Protein AF-A0A7X0LEI2-F1 (afdb_monomer)

Solvent-accessible surface area (backbone atoms only — not comparable to full-atom values): 5898 Å² total; per-residue (Å²): 135,65,74,64,46,58,55,34,52,68,45,89,52,66,70,57,20,32,53,26,25,49,53,50,16,52,41,11,57,76,67,39,50,76,55,73,66,51,54,51,51,49,59,71,69,35,85,72,65,57,36,41,66,21,48,53,33,33,69,72,42,28,54,73,91,77,50,54,70,68,56,52,54,47,52,52,50,52,53,51,50,52,49,50,52,54,50,51,51,50,51,51,51,54,51,51,51,51,52,48,54,54,59,75,66,59,130

Structure (mmCIF, N/CA/C/O backbone):
data_AF-A0A7X0LEI2-F1
#
_entry.id   AF-A0A7X0LEI2-F1
#
loop_
_atom_site.group_PDB
_atom_site.id
_atom_site.type_symbol
_atom_site.label_atom_id
_atom_site.label_alt_id
_atom_site.label_comp_id
_atom_site.label_asym_id
_atom_site.label_entity_id
_atom_site.label_seq_id
_atom_site.pdbx_PDB_ins_code
_atom_site.Cartn_x
_atom_site.Cartn_y
_atom_site.Cartn_z
_atom_site.occupancy
_atom_site.B_iso_or_equiv
_atom_site.auth_seq_id
_atom_site.auth_comp_id
_atom_site.auth_asym_id
_atom_site.auth_atom_id
_atom_site.pdbx_PDB_model_num
ATOM 1 N N . MET A 1 1 ? -7.368 -6.830 14.729 1.00 55.88 1 MET A N 1
ATOM 2 C CA . MET A 1 1 ? -6.072 -6.123 14.851 1.00 55.88 1 MET A CA 1
ATOM 3 C C . MET A 1 1 ? -6.297 -4.715 15.393 1.00 55.88 1 MET A C 1
ATOM 5 O O . MET A 1 1 ? -7.402 -4.211 15.273 1.00 55.88 1 MET A O 1
ATOM 9 N N . SER A 1 2 ? -5.320 -4.150 16.103 1.00 60.66 2 SER A N 1
ATOM 10 C CA . SER A 1 2 ? -5.571 -3.292 17.272 1.00 60.66 2 SER A CA 1
ATOM 11 C C . SER A 1 2 ? -6.001 -1.841 16.949 1.00 60.66 2 SER A C 1
ATOM 13 O O . SER A 1 2 ? -5.257 -1.147 16.252 1.00 60.66 2 SER A O 1
ATOM 15 N N . PRO A 1 3 ? -7.104 -1.323 17.540 1.00 76.44 3 PRO A N 1
ATOM 16 C CA . PRO A 1 3 ? -7.554 0.079 17.427 1.00 76.44 3 PRO A CA 1
ATOM 17 C C . PRO A 1 3 ? -6.470 1.128 17.729 1.00 76.44 3 PRO A C 1
ATOM 19 O O . PRO A 1 3 ? -6.545 2.274 17.289 1.00 76.44 3 PRO A O 1
ATOM 22 N N . ARG A 1 4 ? -5.434 0.727 18.474 1.00 80.81 4 ARG A N 1
ATOM 23 C CA . ARG A 1 4 ? -4.278 1.556 18.830 1.00 80.81 4 ARG A CA 1
ATOM 24 C C . ARG A 1 4 ? -3.433 1.974 17.623 1.00 80.81 4 ARG A C 1
ATOM 26 O O . ARG A 1 4 ? -2.981 3.113 17.601 1.00 80.81 4 ARG A O 1
ATOM 33 N N . ILE A 1 5 ? -3.264 1.110 16.617 1.00 80.50 5 ILE A N 1
ATOM 34 C CA . ILE A 1 5 ? -2.448 1.420 15.425 1.00 80.50 5 ILE A CA 1
ATOM 35 C C . ILE A 1 5 ? -3.135 2.504 14.590 1.00 80.50 5 ILE A C 1
ATOM 37 O O . ILE A 1 5 ? -2.518 3.505 14.241 1.00 80.50 5 ILE A O 1
ATOM 41 N N . VAL A 1 6 ? -4.444 2.362 14.368 1.00 81.12 6 VAL A N 1
ATOM 42 C CA . VAL A 1 6 ? -5.258 3.364 13.658 1.00 81.12 6 VAL A CA 1
ATOM 43 C C . VAL A 1 6 ? -5.232 4.710 14.385 1.00 81.12 6 VAL A C 1
ATOM 45 O O . VAL A 1 6 ? -5.163 5.761 13.755 1.00 81.12 6 VAL A O 1
ATOM 48 N N . ARG A 1 7 ? -5.263 4.694 15.723 1.00 82.69 7 ARG A N 1
ATOM 49 C CA . ARG A 1 7 ? -5.186 5.916 16.530 1.00 82.69 7 ARG A CA 1
ATOM 50 C C . ARG A 1 7 ? -3.812 6.585 16.422 1.00 82.69 7 ARG A C 1
ATOM 52 O O . ARG A 1 7 ? -3.759 7.805 16.315 1.00 82.69 7 ARG A O 1
ATOM 59 N N . ALA A 1 8 ? -2.732 5.804 16.387 1.00 82.19 8 ALA A N 1
ATOM 60 C CA . ALA A 1 8 ? -1.370 6.311 16.221 1.00 82.19 8 ALA A CA 1
ATOM 61 C C . ALA A 1 8 ? -1.123 6.922 14.826 1.00 82.19 8 ALA A C 1
ATOM 63 O O . ALA A 1 8 ? -0.446 7.939 14.715 1.00 82.19 8 ALA A O 1
ATOM 64 N N . MET A 1 9 ? -1.755 6.388 13.776 1.00 81.94 9 MET A N 1
ATOM 65 C CA . MET A 1 9 ? -1.713 6.970 12.423 1.00 81.94 9 MET A CA 1
ATOM 66 C C . MET A 1 9 ? -2.360 8.360 12.330 1.00 81.94 9 MET A C 1
ATOM 68 O O . MET A 1 9 ? -2.105 9.087 11.380 1.00 81.94 9 MET A O 1
ATOM 72 N N . ARG A 1 10 ? -3.200 8.744 13.299 1.00 82.81 10 ARG A N 1
ATOM 73 C CA . ARG A 1 10 ? -3.883 10.049 13.334 1.00 82.81 10 ARG A CA 1
ATOM 74 C C . ARG A 1 10 ? -3.182 11.077 14.224 1.00 82.81 10 ARG A C 1
ATOM 76 O O . ARG A 1 10 ? -3.726 12.157 14.438 1.00 82.81 10 ARG A O 1
ATOM 83 N N . LEU A 1 11 ? -2.020 10.745 14.788 1.00 84.44 11 LEU A N 1
ATOM 84 C CA . LEU A 1 11 ? -1.298 11.659 15.669 1.00 84.44 11 LEU A CA 1
ATOM 85 C C . LEU A 1 11 ? -0.733 12.861 14.888 1.00 84.44 11 LEU A C 1
ATOM 87 O O . LEU A 1 11 ? -0.345 12.722 13.726 1.00 84.44 11 LEU A O 1
ATOM 91 N N . PRO A 1 12 ? -0.664 14.051 15.506 1.00 76.31 12 PRO A N 1
ATOM 92 C CA . PRO A 1 12 ? -0.118 15.238 14.849 1.00 76.31 12 PRO A CA 1
ATOM 93 C C . PRO A 1 12 ? 1.393 15.120 14.589 1.00 76.31 12 PRO A C 1
ATOM 95 O O . PRO A 1 12 ? 1.879 15.653 13.593 1.00 76.31 12 PRO A O 1
ATOM 98 N N . ASP A 1 13 ? 2.118 14.367 15.423 1.00 84.19 13 ASP A N 1
ATOM 99 C CA . ASP A 1 13 ? 3.551 14.106 15.260 1.00 84.19 13 ASP A CA 1
ATOM 100 C C . ASP A 1 13 ? 3.825 13.140 14.094 1.00 84.19 13 ASP A C 1
ATOM 102 O O . ASP A 1 13 ? 3.448 11.965 14.123 1.00 84.19 13 ASP A O 1
ATOM 106 N N . ALA A 1 14 ? 4.525 13.646 13.079 1.00 76.62 14 ALA A N 1
ATOM 107 C CA . ALA A 1 14 ? 4.909 12.909 11.882 1.00 76.62 14 ALA A CA 1
ATOM 108 C C . ALA A 1 14 ? 5.788 11.681 12.181 1.00 76.62 14 ALA A C 1
ATOM 110 O O . ALA A 1 14 ? 5.611 10.641 11.547 1.00 76.62 14 ALA A O 1
ATOM 111 N N . SER A 1 15 ? 6.679 11.759 13.173 1.00 80.00 15 SER A N 1
ATOM 112 C CA . SER A 1 15 ? 7.567 10.644 13.533 1.00 80.00 15 SER A CA 1
ATOM 113 C C . SER A 1 15 ? 6.766 9.484 14.126 1.00 80.00 15 SER A C 1
ATOM 115 O O . SER A 1 15 ? 6.950 8.324 13.757 1.00 80.00 15 SER A O 1
ATOM 117 N N . GLN A 1 16 ? 5.805 9.803 14.997 1.00 81.19 16 GLN A N 1
ATOM 118 C CA . GLN A 1 16 ? 4.909 8.816 15.603 1.00 81.19 16 GLN A CA 1
ATOM 119 C C . GLN A 1 16 ? 3.946 8.201 14.583 1.00 81.19 16 GLN A C 1
ATOM 121 O O . GLN A 1 16 ? 3.714 6.989 14.621 1.00 81.19 16 GLN A O 1
ATOM 126 N N . ARG A 1 17 ? 3.438 8.995 13.627 1.00 83.38 17 ARG A N 1
ATOM 127 C CA . ARG A 1 17 ? 2.668 8.456 12.495 1.00 83.38 17 ARG A CA 1
ATOM 128 C C . ARG A 1 17 ? 3.497 7.469 11.680 1.00 83.38 17 ARG A C 1
ATOM 130 O O . ARG A 1 17 ? 2.999 6.392 11.359 1.00 83.38 17 ARG A O 1
ATOM 137 N N . GLY A 1 18 ? 4.763 7.795 11.413 1.00 81.88 18 GLY A N 1
ATOM 138 C CA . GLY A 1 18 ? 5.693 6.929 10.690 1.00 81.88 18 GLY A CA 1
ATOM 139 C C . GLY A 1 18 ? 5.797 5.526 11.283 1.00 81.88 18 GLY A C 1
ATOM 140 O O . GLY A 1 18 ? 5.599 4.533 10.582 1.00 81.88 18 GLY A O 1
ATOM 141 N N . PHE A 1 19 ? 5.999 5.432 12.599 1.00 84.12 19 PHE A N 1
ATOM 142 C CA . PHE A 1 19 ? 6.036 4.141 13.293 1.00 84.12 19 PHE A CA 1
ATOM 143 C C . PHE A 1 19 ? 4.716 3.370 13.202 1.00 84.12 19 PHE A C 1
ATOM 145 O O . PHE A 1 19 ? 4.726 2.142 13.096 1.00 84.12 19 PHE A O 1
ATOM 152 N N . ALA A 1 20 ? 3.578 4.066 13.203 1.00 85.81 20 ALA A N 1
ATOM 153 C CA . ALA A 1 20 ? 2.273 3.432 13.065 1.00 85.81 20 ALA A CA 1
ATOM 154 C C . ALA A 1 20 ? 2.077 2.801 11.674 1.00 85.81 20 ALA A C 1
ATOM 156 O O . ALA A 1 20 ? 1.536 1.697 11.576 1.00 85.81 20 ALA A O 1
ATOM 157 N N . PHE A 1 21 ? 2.561 3.451 10.610 1.00 84.12 21 PHE A N 1
ATOM 158 C CA . PHE A 1 21 ? 2.554 2.884 9.258 1.00 84.12 21 PHE A CA 1
ATOM 159 C C . PHE A 1 21 ? 3.485 1.676 9.135 1.00 84.12 21 PHE A C 1
ATOM 161 O O . PHE A 1 21 ? 3.056 0.637 8.634 1.00 84.12 21 PHE A O 1
ATOM 168 N N . THR A 1 22 ? 4.697 1.740 9.688 1.00 86.56 22 THR A N 1
ATOM 169 C CA . THR A 1 22 ? 5.606 0.581 9.746 1.00 86.56 22 THR A CA 1
ATOM 170 C C . THR A 1 22 ? 4.975 -0.602 10.485 1.00 86.56 22 THR A C 1
ATOM 172 O O . THR A 1 22 ? 5.029 -1.739 10.016 1.00 86.56 22 THR A O 1
ATOM 175 N N . ALA A 1 23 ? 4.307 -0.348 11.615 1.00 86.25 23 ALA A N 1
ATOM 176 C CA . ALA A 1 23 ? 3.594 -1.385 12.357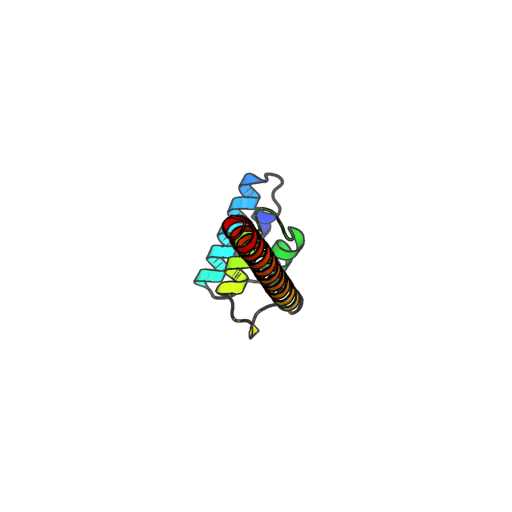 1.00 86.25 23 ALA A CA 1
ATOM 177 C C . ALA A 1 23 ? 2.449 -2.008 11.538 1.00 86.25 23 ALA A C 1
ATOM 179 O O . ALA A 1 23 ? 2.200 -3.208 11.648 1.00 86.25 23 ALA A O 1
ATOM 180 N N . ALA A 1 24 ? 1.773 -1.224 10.693 1.00 85.25 24 ALA A N 1
ATOM 181 C CA . ALA A 1 24 ? 0.756 -1.737 9.778 1.00 85.25 24 ALA A CA 1
ATOM 182 C C . ALA A 1 24 ? 1.340 -2.576 8.627 1.00 85.25 24 ALA A C 1
ATOM 184 O O . ALA A 1 24 ? 0.746 -3.590 8.268 1.00 85.25 24 ALA A O 1
ATOM 185 N N . GLY A 1 25 ? 2.512 -2.230 8.090 1.00 84.50 25 GLY A N 1
ATOM 186 C CA . GLY A 1 25 ? 3.220 -3.095 7.135 1.00 84.50 25 GLY A CA 1
ATOM 187 C C . GLY A 1 25 ? 3.598 -4.440 7.765 1.00 84.50 25 GLY A C 1
ATOM 188 O O . GLY A 1 25 ? 3.288 -5.509 7.235 1.00 84.50 25 GLY A O 1
ATOM 189 N N . HIS A 1 26 ? 4.146 -4.404 8.984 1.00 86.19 26 HIS A N 1
ATOM 190 C CA . HIS A 1 26 ? 4.479 -5.616 9.734 1.00 86.19 26 HIS A CA 1
ATOM 191 C C . HIS A 1 26 ? 3.246 -6.483 10.030 1.00 86.19 26 HIS A C 1
ATOM 193 O O . HIS A 1 26 ? 3.278 -7.707 9.907 1.00 86.19 26 HIS A O 1
ATOM 199 N N . ALA A 1 27 ? 2.131 -5.837 10.364 1.00 84.12 27 ALA A N 1
ATOM 200 C CA . ALA A 1 27 ? 0.841 -6.477 10.545 1.00 84.12 27 ALA A CA 1
ATOM 201 C C . ALA A 1 27 ? 0.352 -7.210 9.288 1.00 84.12 27 ALA A C 1
ATOM 203 O O . ALA A 1 27 ? -0.075 -8.363 9.378 1.00 84.12 27 ALA A O 1
ATOM 204 N N . ALA A 1 28 ? 0.451 -6.557 8.128 1.00 85.12 28 ALA A N 1
ATOM 205 C CA . ALA A 1 28 ? 0.103 -7.147 6.841 1.00 85.12 28 ALA A CA 1
ATOM 206 C C . ALA A 1 28 ? 0.974 -8.372 6.534 1.00 85.12 28 ALA A C 1
ATOM 208 O O . ALA A 1 28 ? 0.463 -9.387 6.067 1.00 85.12 28 ALA A O 1
ATOM 209 N N . ARG A 1 29 ? 2.272 -8.306 6.858 1.00 82.12 29 ARG A N 1
ATOM 210 C CA . ARG A 1 29 ? 3.221 -9.408 6.666 1.00 82.12 29 ARG A CA 1
ATOM 211 C C . ARG A 1 29 ? 2.937 -10.612 7.561 1.00 82.12 29 ARG A C 1
ATOM 213 O O . ARG A 1 29 ? 3.003 -11.739 7.084 1.00 82.12 29 ARG A O 1
ATOM 220 N N . LEU A 1 30 ? 2.640 -10.385 8.841 1.00 85.06 30 LEU A N 1
ATOM 221 C CA . LEU A 1 30 ? 2.389 -11.466 9.799 1.00 85.06 30 LEU A CA 1
ATOM 222 C C . LEU A 1 30 ? 1.042 -12.153 9.570 1.00 85.06 30 LEU A C 1
ATOM 224 O O . LEU A 1 30 ? 0.960 -13.375 9.644 1.00 85.06 30 LEU A O 1
ATOM 228 N N . ASN A 1 31 ? -0.008 -11.376 9.299 1.00 82.31 31 ASN A N 1
ATOM 229 C CA . ASN A 1 31 ? -1.370 -11.908 9.255 1.00 82.31 31 ASN A CA 1
ATOM 230 C C . ASN A 1 31 ? -1.880 -12.159 7.833 1.00 82.31 31 ASN A C 1
ATOM 232 O O . ASN A 1 31 ? -2.918 -12.795 7.656 1.00 82.31 31 ASN A O 1
ATOM 236 N N . GLY A 1 32 ? -1.196 -11.635 6.810 1.00 80.81 32 GLY A N 1
ATOM 237 C CA . GLY A 1 32 ? -1.672 -11.687 5.426 1.00 80.81 32 GLY A CA 1
ATOM 238 C C . GLY A 1 32 ? -3.010 -10.967 5.231 1.00 80.81 32 GLY A C 1
ATOM 239 O O . GLY A 1 32 ? -3.736 -11.249 4.276 1.00 80.81 32 GLY A O 1
ATOM 240 N N . GLU A 1 33 ? -3.379 -10.077 6.155 1.00 83.44 33 GLU A N 1
ATOM 241 C CA . GLU A 1 33 ? -4.601 -9.286 6.111 1.00 83.44 33 GLU A CA 1
ATOM 242 C C . GLU A 1 33 ? -4.483 -8.013 6.952 1.00 83.44 33 GLU A C 1
ATOM 244 O O . GLU A 1 33 ? -3.727 -7.937 7.921 1.00 83.44 33 GLU A O 1
ATOM 249 N N . LEU A 1 34 ? -5.274 -7.012 6.574 1.00 83.75 34 LEU A N 1
ATOM 250 C CA . LEU A 1 34 ? -5.442 -5.761 7.301 1.00 83.75 34 LEU A CA 1
ATOM 251 C C . LEU A 1 34 ? -6.925 -5.505 7.533 1.00 83.75 34 LEU A C 1
ATOM 253 O O . LEU A 1 34 ? -7.777 -5.952 6.762 1.00 83.75 34 LEU A O 1
ATOM 257 N N . THR A 1 35 ? -7.234 -4.763 8.594 1.00 85.31 35 THR A N 1
ATOM 258 C CA . THR A 1 35 ? -8.613 -4.355 8.860 1.00 85.31 35 THR A CA 1
ATOM 259 C C . THR A 1 35 ? -9.034 -3.222 7.914 1.00 85.31 35 THR A C 1
ATOM 261 O O . THR A 1 35 ? -8.178 -2.464 7.438 1.00 85.31 35 THR A O 1
ATOM 264 N N . PRO A 1 36 ? -10.339 -3.063 7.632 1.00 84.38 36 PRO A N 1
ATOM 265 C CA . PRO A 1 36 ? -10.851 -1.978 6.791 1.00 84.38 36 PRO A CA 1
ATOM 266 C C . PRO A 1 36 ? -10.393 -0.580 7.231 1.00 84.38 36 PRO A C 1
ATOM 268 O O . PRO A 1 36 ? -10.127 0.280 6.393 1.00 84.38 36 PRO A O 1
ATOM 271 N N . GLU A 1 37 ? -10.240 -0.355 8.535 1.00 85.12 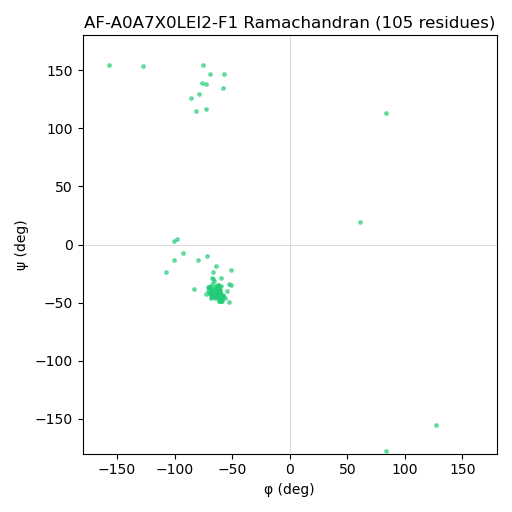37 GLU A N 1
ATOM 272 C CA . GLU A 1 37 ? -9.800 0.922 9.103 1.00 85.12 37 GLU A CA 1
ATOM 273 C C . GLU A 1 37 ? -8.333 1.215 8.780 1.00 85.12 37 GLU A C 1
ATOM 275 O O . GLU A 1 37 ? -7.980 2.364 8.516 1.00 85.12 37 GLU A O 1
ATOM 280 N N . LEU A 1 38 ? -7.483 0.182 8.762 1.00 84.81 38 LEU A N 1
ATOM 281 C CA . LEU A 1 38 ? -6.081 0.308 8.360 1.00 84.81 38 LEU A CA 1
ATOM 282 C C . LEU A 1 38 ? -5.974 0.598 6.864 1.00 84.81 38 LEU A C 1
ATOM 284 O O . LEU A 1 38 ? -5.230 1.490 6.472 1.00 84.81 38 LEU A O 1
ATOM 288 N N . TYR A 1 39 ? -6.781 -0.067 6.034 1.00 85.31 39 TYR A N 1
ATOM 289 C CA . TYR A 1 39 ? -6.880 0.282 4.616 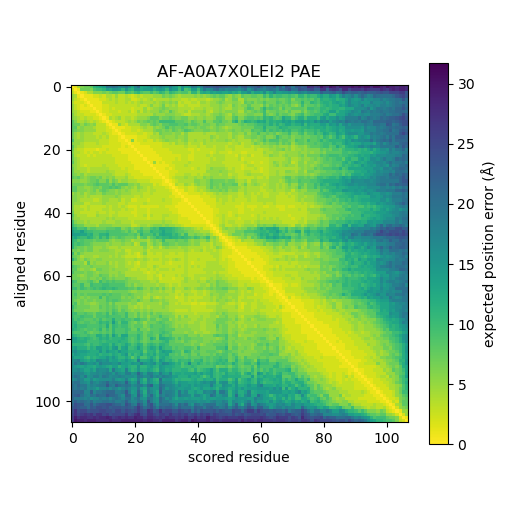1.00 85.31 39 TYR A CA 1
ATOM 290 C C . TYR A 1 39 ? -7.311 1.739 4.414 1.00 85.31 39 TYR A C 1
ATOM 292 O O . TYR A 1 39 ? -6.723 2.443 3.594 1.00 85.31 39 TYR A O 1
ATOM 300 N N . ALA A 1 40 ? -8.306 2.216 5.164 1.00 86.12 40 ALA A N 1
ATOM 301 C CA . ALA A 1 40 ? -8.752 3.604 5.089 1.00 86.12 40 ALA A CA 1
ATOM 302 C C . ALA A 1 40 ? -7.659 4.593 5.529 1.00 86.12 40 ALA A C 1
ATOM 304 O O . ALA A 1 40 ? -7.482 5.623 4.883 1.00 86.12 40 ALA A O 1
ATOM 305 N N . ALA A 1 41 ? -6.895 4.269 6.575 1.00 85.62 41 ALA A N 1
ATOM 306 C CA . ALA A 1 41 ? -5.780 5.096 7.028 1.00 85.62 41 ALA A CA 1
ATOM 307 C C . ALA A 1 41 ? -4.640 5.153 5.994 1.00 85.62 41 ALA A C 1
ATOM 309 O O . ALA A 1 41 ? -4.148 6.237 5.692 1.00 85.62 41 ALA A O 1
ATOM 310 N N . LEU A 1 42 ? -4.290 4.019 5.374 1.00 84.31 42 LEU A N 1
ATOM 311 C CA . LEU A 1 42 ? -3.325 3.971 4.264 1.00 84.31 42 LEU A CA 1
ATOM 312 C C . LEU A 1 42 ? -3.804 4.785 3.053 1.00 84.31 42 LEU A C 1
ATOM 314 O O . LEU A 1 42 ? -3.005 5.415 2.363 1.00 84.31 42 LEU A O 1
ATOM 318 N N . ARG A 1 43 ? -5.117 4.792 2.790 1.00 84.12 43 ARG A N 1
ATOM 319 C CA . ARG A 1 43 ? -5.710 5.617 1.731 1.00 84.12 43 ARG A CA 1
ATOM 320 C C . ARG A 1 43 ? -5.619 7.109 2.038 1.00 84.12 43 ARG A C 1
ATOM 322 O O . ARG A 1 43 ? -5.402 7.881 1.112 1.00 84.12 43 ARG A O 1
ATOM 329 N N . ALA A 1 44 ? -5.844 7.487 3.295 1.00 83.81 44 ALA A N 1
ATOM 330 C CA . ALA A 1 44 ? -5.877 8.876 3.736 1.00 83.81 44 ALA A CA 1
ATOM 331 C C . ALA A 1 44 ? -4.489 9.532 3.723 1.00 83.81 44 ALA A C 1
ATOM 333 O O . ALA A 1 44 ? -4.396 10.696 3.356 1.00 83.81 44 ALA A O 1
ATOM 334 N N . GLU A 1 45 ? -3.433 8.789 4.072 1.00 80.88 45 GLU A N 1
ATOM 335 C CA . GLU A 1 45 ? -2.050 9.283 3.951 1.00 80.88 45 GLU A CA 1
ATOM 336 C C . GLU A 1 45 ? -1.656 9.473 2.478 1.00 80.88 45 GLU A C 1
ATOM 338 O O . GLU A 1 45 ? -1.034 10.465 2.116 1.00 80.88 45 GLU A O 1
ATOM 343 N N . GLY A 1 46 ? -2.079 8.548 1.610 1.00 68.25 46 GLY A N 1
ATOM 344 C CA . GLY A 1 46 ? -1.842 8.637 0.172 1.00 68.25 46 GLY A CA 1
ATOM 345 C C . GLY A 1 46 ? -0.465 8.120 -0.282 1.00 68.25 46 GLY A C 1
ATOM 346 O O . GLY A 1 46 ? 0.276 7.506 0.487 1.00 68.25 46 GLY A O 1
ATOM 347 N N . PRO A 1 47 ? -0.166 8.218 -1.591 1.00 61.88 47 PRO A N 1
ATOM 348 C CA . PRO A 1 47 ? 1.145 7.896 -2.156 1.00 61.88 47 PRO A CA 1
ATOM 349 C C . PRO A 1 47 ? 2.197 8.955 -1.817 1.00 61.88 47 PRO A C 1
ATOM 351 O O . PRO A 1 47 ? 1.930 10.144 -1.953 1.00 61.88 47 PRO A O 1
ATOM 354 N N . GLY A 1 48 ? 3.404 8.494 -1.477 1.00 65.62 48 GLY A N 1
ATOM 355 C CA . GLY A 1 48 ? 4.528 9.340 -1.084 1.00 65.62 48 GLY A CA 1
ATOM 356 C C . GLY A 1 48 ? 4.455 9.723 0.393 1.00 65.62 48 GLY A C 1
ATOM 357 O O . GLY A 1 48 ? 3.551 10.436 0.817 1.00 65.62 48 GLY A O 1
ATOM 358 N N . GLY A 1 49 ? 5.406 9.227 1.184 1.00 73.81 49 GLY A N 1
ATOM 359 C CA . GLY A 1 49 ? 5.478 9.467 2.628 1.00 73.81 49 GLY A CA 1
ATOM 360 C C . GLY A 1 49 ? 5.579 8.173 3.433 1.00 73.81 49 GLY A C 1
ATOM 361 O O . GLY A 1 49 ? 6.021 7.138 2.937 1.00 73.81 49 GLY A O 1
ATOM 362 N N . PHE A 1 50 ? 5.156 8.211 4.695 1.00 73.88 50 PHE A N 1
ATOM 363 C CA . PHE A 1 50 ? 5.345 7.093 5.626 1.00 73.88 50 PHE A CA 1
ATOM 364 C C . PHE A 1 50 ? 4.553 5.827 5.267 1.00 73.88 50 PHE A C 1
ATOM 366 O O . PHE A 1 50 ? 4.936 4.725 5.660 1.00 73.88 50 PHE A O 1
ATOM 373 N N . ALA A 1 51 ? 3.458 5.970 4.518 1.00 80.12 51 ALA A N 1
ATOM 374 C CA . ALA A 1 51 ? 2.613 4.852 4.116 1.00 80.12 51 ALA A CA 1
ATOM 375 C C . ALA A 1 51 ? 3.167 4.053 2.927 1.00 80.12 51 ALA A C 1
ATOM 377 O O . ALA A 1 51 ? 2.673 2.960 2.678 1.00 80.12 51 ALA A O 1
ATOM 378 N N . GLU A 1 52 ? 4.172 4.544 2.197 1.00 79.69 52 GLU A N 1
ATOM 379 C CA . GLU A 1 52 ? 4.633 3.907 0.955 1.00 79.69 52 GLU A CA 1
ATOM 380 C C . GLU A 1 52 ? 5.167 2.488 1.182 1.00 79.69 52 GLU A C 1
ATOM 382 O O . GLU A 1 52 ? 4.691 1.540 0.556 1.00 79.69 52 GLU A O 1
ATOM 387 N N . ASN A 1 53 ? 6.048 2.317 2.169 1.00 81.62 53 ASN A N 1
ATOM 388 C CA . ASN A 1 53 ? 6.556 0.996 2.549 1.00 81.62 53 ASN A CA 1
ATOM 389 C C . ASN A 1 53 ? 5.431 0.080 3.051 1.00 81.62 53 ASN A C 1
ATOM 391 O O . ASN A 1 53 ? 5.353 -1.080 2.658 1.00 81.62 53 ASN A O 1
ATOM 395 N N . ALA A 1 54 ? 4.510 0.610 3.861 1.00 82.94 54 ALA A N 1
ATOM 396 C CA . ALA A 1 54 ? 3.381 -0.160 4.380 1.00 82.94 54 ALA A CA 1
ATOM 397 C C . ALA A 1 54 ? 2.424 -0.614 3.264 1.00 82.94 54 ALA A C 1
ATOM 399 O O . ALA A 1 54 ? 1.871 -1.714 3.315 1.00 82.94 54 ALA A O 1
ATOM 400 N N . ILE A 1 55 ? 2.235 0.217 2.239 1.00 81.81 55 ILE A N 1
ATOM 401 C CA . ILE A 1 55 ? 1.445 -0.109 1.052 1.00 81.81 55 ILE A CA 1
ATOM 402 C C . ILE A 1 55 ? 2.156 -1.189 0.238 1.00 81.81 55 ILE A C 1
ATOM 404 O O . ILE A 1 55 ? 1.511 -2.171 -0.124 1.00 81.81 55 ILE A O 1
ATOM 408 N N . GLY A 1 56 ? 3.469 -1.069 0.024 1.00 80.31 56 GLY A N 1
AT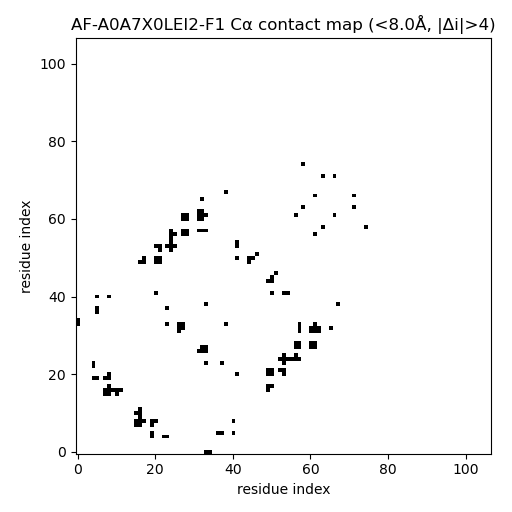OM 409 C CA . GLY A 1 56 ? 4.281 -2.095 -0.635 1.00 80.31 56 GLY A CA 1
ATOM 410 C C . GLY A 1 56 ? 4.227 -3.451 0.078 1.00 80.31 56 GLY A C 1
ATOM 411 O O . GLY A 1 56 ? 3.984 -4.478 -0.561 1.00 80.31 56 GLY A O 1
ATOM 412 N N . ASP A 1 57 ? 4.350 -3.456 1.407 1.00 83.56 57 ASP A N 1
ATOM 413 C CA . ASP A 1 57 ? 4.204 -4.659 2.234 1.00 83.56 57 ASP A CA 1
ATOM 414 C C . ASP A 1 57 ? 2.803 -5.261 2.091 1.00 83.56 57 ASP A C 1
ATOM 416 O O . ASP A 1 57 ? 2.641 -6.462 1.874 1.00 83.56 57 ASP A O 1
ATOM 420 N N . THR A 1 58 ? 1.770 -4.421 2.142 1.00 83.12 58 THR A N 1
ATOM 421 C CA . THR A 1 58 ? 0.383 -4.865 1.970 1.00 83.12 58 THR A CA 1
ATOM 422 C C . THR A 1 58 ? 0.178 -5.525 0.607 1.00 83.12 58 THR A C 1
ATOM 424 O O . THR A 1 58 ? -0.429 -6.589 0.528 1.00 83.12 58 THR A O 1
ATOM 427 N N . LEU A 1 59 ? 0.709 -4.932 -0.463 1.00 81.62 59 LEU A N 1
ATOM 428 C CA . LEU A 1 59 ? 0.617 -5.476 -1.821 1.00 81.62 59 LEU A CA 1
ATOM 429 C C . LEU A 1 59 ? 1.397 -6.780 -2.000 1.00 81.62 59 LEU A C 1
ATOM 431 O O . LEU A 1 59 ? 1.003 -7.611 -2.816 1.00 81.62 59 LEU A O 1
ATOM 435 N N . SER A 1 60 ? 2.482 -6.955 -1.249 1.00 82.75 60 SER A N 1
ATOM 436 C CA . SER A 1 60 ? 3.351 -8.128 -1.352 1.00 82.75 60 SER A CA 1
ATOM 437 C C . SER A 1 60 ? 2.830 -9.317 -0.544 1.00 82.75 60 SER A C 1
ATOM 439 O O . SER A 1 60 ? 2.940 -10.457 -0.992 1.00 82.75 60 SER A O 1
ATOM 441 N N . PHE A 1 61 ? 2.261 -9.068 0.640 1.00 83.19 61 PHE A N 1
ATOM 442 C CA . PHE A 1 61 ? 1.917 -10.126 1.596 1.00 83.19 61 PHE A CA 1
ATOM 443 C C . PHE A 1 61 ? 0.415 -10.398 1.725 1.00 83.19 61 PHE A C 1
ATOM 445 O O . PHE A 1 61 ? 0.035 -11.506 2.109 1.00 83.19 61 PHE A O 1
ATOM 452 N N . VAL A 1 62 ? -0.460 -9.442 1.392 1.00 83.75 62 VAL A N 1
ATOM 453 C CA . VAL A 1 62 ? -1.908 -9.681 1.436 1.00 83.75 62 VAL A CA 1
ATOM 454 C C . VAL A 1 62 ? -2.376 -10.306 0.118 1.00 83.75 62 VAL A C 1
ATOM 456 O O . VAL A 1 62 ? -2.179 -9.721 -0.949 1.00 83.75 62 VAL A O 1
ATOM 459 N N . PRO A 1 63 ? -3.073 -11.459 0.148 1.00 84.88 63 PRO A N 1
ATOM 460 C CA . PRO A 1 63 ? -3.600 -12.073 -1.062 1.00 84.88 63 PRO A CA 1
ATOM 461 C C . PRO A 1 63 ? -4.541 -11.129 -1.813 1.00 84.88 63 PRO A C 1
ATOM 463 O O . PRO A 1 63 ? -5.477 -10.582 -1.228 1.00 84.88 63 PRO A O 1
ATOM 466 N N . PHE A 1 64 ? -4.386 -11.040 -3.137 1.00 79.81 64 PHE A N 1
ATOM 467 C CA . PHE A 1 64 ? -5.170 -10.142 -3.996 1.00 79.81 64 PHE A CA 1
ATOM 468 C C . PHE A 1 64 ? -6.690 -10.260 -3.794 1.00 79.81 64 PHE A C 1
ATOM 470 O O . PHE A 1 64 ? -7.412 -9.267 -3.818 1.00 79.81 64 PHE A O 1
ATOM 477 N N . ARG A 1 65 ? -7.199 -11.467 -3.516 1.00 82.12 65 ARG A N 1
ATOM 478 C CA . ARG A 1 65 ? -8.623 -11.716 -3.220 1.00 82.12 65 ARG A CA 1
ATOM 479 C C . ARG A 1 65 ? -9.155 -10.959 -1.993 1.00 82.12 65 ARG A C 1
ATOM 481 O O . ARG A 1 65 ? -10.335 -10.634 -1.978 1.00 82.12 65 ARG A O 1
ATOM 488 N N . LYS A 1 66 ? -8.299 -10.658 -1.010 1.00 83.94 66 LYS A N 1
ATOM 489 C CA . LYS A 1 66 ? -8.637 -9.929 0.225 1.00 83.94 66 LYS A CA 1
ATOM 490 C C . LYS A 1 66 ? -8.411 -8.414 0.115 1.00 83.94 66 LYS A C 1
ATOM 492 O O . LYS A 1 66 ? -8.779 -7.681 1.029 1.00 83.94 66 LYS A O 1
ATOM 497 N N . LEU A 1 67 ? -7.811 -7.939 -0.979 1.00 84.94 67 LEU A N 1
ATOM 498 C CA . LEU A 1 67 ? -7.547 -6.516 -1.169 1.00 84.94 67 LEU A CA 1
ATOM 499 C C . LEU A 1 67 ? -8.828 -5.752 -1.551 1.00 84.94 67 LEU A C 1
ATOM 501 O O . LEU A 1 67 ? -9.590 -6.215 -2.412 1.00 84.94 67 LEU A O 1
ATOM 505 N N . PRO A 1 68 ? -9.041 -4.545 -0.996 1.00 86.75 68 PRO A N 1
ATOM 506 C CA . PRO A 1 68 ? -10.085 -3.638 -1.457 1.00 86.75 68 PRO A CA 1
ATOM 507 C C . PRO A 1 68 ? -9.927 -3.304 -2.945 1.00 86.75 68 PRO A C 1
ATOM 509 O O . PRO A 1 68 ? -8.809 -3.169 -3.443 1.00 86.75 68 PRO A O 1
ATOM 512 N N . ALA A 1 69 ? -11.039 -3.095 -3.658 1.00 87.94 69 ALA A N 1
ATOM 513 C CA . ALA A 1 69 ? -11.024 -2.815 -5.099 1.00 87.94 69 ALA A CA 1
ATOM 514 C C . ALA A 1 69 ? -10.135 -1.617 -5.476 1.00 87.94 69 ALA A C 1
ATOM 516 O O . ALA A 1 69 ? -9.382 -1.677 -6.443 1.00 87.94 69 ALA A O 1
ATOM 517 N N . TRP A 1 70 ? -10.161 -0.550 -4.677 1.00 84.50 70 TRP A N 1
ATOM 518 C CA . TRP A 1 70 ? -9.313 0.622 -4.899 1.00 84.50 70 TRP A CA 1
ATOM 519 C C . TRP A 1 70 ? -7.814 0.315 -4.722 1.00 84.50 70 TRP A C 1
ATOM 521 O O . TRP A 1 70 ? -6.985 0.891 -5.420 1.00 84.50 70 TRP A O 1
ATOM 531 N N . PHE A 1 71 ? -7.463 -0.626 -3.838 1.00 85.75 71 PHE A N 1
ATOM 532 C CA . PHE A 1 71 ? -6.083 -1.072 -3.625 1.00 85.75 71 PHE A CA 1
ATOM 533 C C . PHE A 1 71 ? -5.578 -1.876 -4.829 1.00 85.75 71 PHE A C 1
ATOM 535 O O . PHE A 1 71 ? -4.437 -1.719 -5.254 1.00 85.75 71 PHE A O 1
ATOM 542 N N . LYS A 1 72 ? -6.459 -2.682 -5.437 1.00 85.69 72 LYS A N 1
ATOM 543 C CA . LYS A 1 72 ? -6.174 -3.424 -6.676 1.00 85.69 72 LYS A CA 1
ATOM 544 C C . LYS A 1 72 ? -5.909 -2.490 -7.854 1.00 85.69 72 LYS A C 1
ATOM 546 O O . LYS A 1 72 ? -4.943 -2.688 -8.584 1.00 85.69 72 LYS A O 1
ATOM 551 N N . TRP A 1 73 ? -6.740 -1.460 -8.018 1.00 84.88 73 TRP A N 1
ATOM 552 C CA . TRP A 1 73 ? -6.533 -0.437 -9.047 1.00 84.88 73 TRP A CA 1
ATOM 553 C C . TRP A 1 73 ? -5.209 0.296 -8.864 1.00 84.88 73 TRP A C 1
ATOM 555 O O . TRP A 1 73 ? -4.488 0.514 -9.834 1.00 84.88 73 TRP A O 1
ATOM 565 N N . ARG A 1 74 ? -4.859 0.619 -7.617 1.00 82.31 74 ARG A N 1
ATOM 566 C CA . ARG A 1 74 ? -3.573 1.240 -7.302 1.00 82.31 74 ARG A CA 1
ATOM 567 C C . ARG A 1 74 ? -2.393 0.332 -7.640 1.00 82.31 74 ARG A C 1
ATOM 569 O O . ARG A 1 74 ? -1.456 0.794 -8.277 1.00 82.31 74 ARG A O 1
ATOM 576 N N . TRP A 1 75 ? -2.459 -0.946 -7.274 1.00 82.19 75 TRP A N 1
ATOM 577 C CA . TRP A 1 75 ? -1.437 -1.925 -7.649 1.00 82.19 75 TRP A CA 1
ATOM 578 C C . TRP A 1 75 ? -1.242 -1.988 -9.165 1.00 82.19 75 TRP A C 1
ATOM 580 O O . TRP A 1 75 ? -0.115 -1.928 -9.648 1.00 82.19 75 TRP A O 1
ATOM 590 N N . ALA A 1 76 ? -2.343 -2.042 -9.921 1.00 83.69 76 ALA A N 1
ATOM 591 C CA . ALA A 1 76 ? -2.291 -2.045 -11.378 1.00 83.69 76 ALA A CA 1
ATOM 592 C C . ALA A 1 76 ? -1.647 -0.760 -11.923 1.00 83.69 76 ALA A C 1
ATOM 594 O O . ALA A 1 76 ? -0.799 -0.829 -12.808 1.00 83.69 76 ALA A O 1
ATOM 595 N N . TYR A 1 77 ? -2.000 0.401 -11.367 1.00 84.56 77 TYR A N 1
ATOM 596 C CA . TYR A 1 77 ? -1.405 1.681 -11.745 1.00 84.56 77 TYR A CA 1
ATOM 597 C C . TYR A 1 77 ? 0.107 1.726 -11.479 1.00 84.56 77 TYR A C 1
ATOM 599 O O . TYR A 1 77 ? 0.872 2.083 -12.374 1.00 84.56 77 TYR A O 1
ATOM 607 N N . GLU A 1 78 ? 0.557 1.324 -10.288 1.00 80.12 78 GLU A N 1
ATO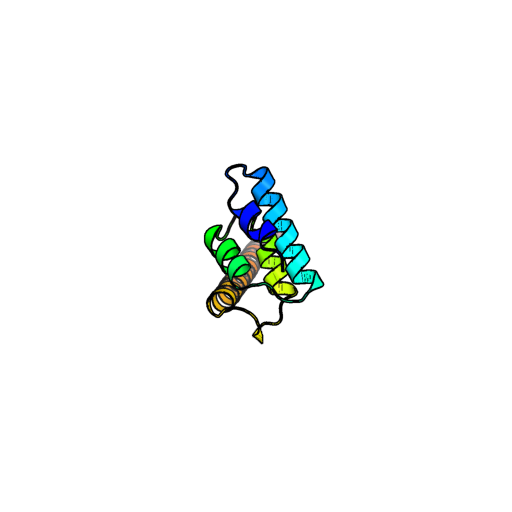M 608 C CA . GLU A 1 78 ? 1.984 1.307 -9.943 1.00 80.12 78 GLU A CA 1
ATOM 609 C C . GLU A 1 78 ? 2.762 0.293 -10.792 1.00 80.12 78 GLU A C 1
ATOM 611 O O . GLU A 1 78 ? 3.838 0.612 -11.295 1.00 80.12 78 GLU A O 1
ATOM 616 N N . ALA A 1 79 ? 2.196 -0.888 -11.056 1.00 82.31 79 ALA A N 1
ATOM 617 C CA . ALA A 1 79 ? 2.802 -1.875 -11.947 1.00 82.31 79 ALA A CA 1
ATOM 618 C C . ALA A 1 79 ? 2.949 -1.349 -13.387 1.00 82.31 79 ALA A C 1
ATOM 620 O O . ALA A 1 79 ? 3.994 -1.540 -14.014 1.00 82.31 79 ALA A O 1
ATOM 621 N N . VAL A 1 80 ? 1.928 -0.659 -13.909 1.00 86.25 80 VAL A N 1
ATOM 622 C CA . VAL A 1 80 ? 1.976 -0.024 -15.235 1.00 86.25 80 VAL A CA 1
ATOM 623 C C . VAL A 1 80 ? 3.019 1.089 -15.264 1.00 86.25 80 VAL A C 1
ATOM 625 O O . VAL A 1 80 ? 3.835 1.118 -16.184 1.00 86.25 80 VAL A O 1
ATOM 628 N N . ARG A 1 81 ? 3.046 1.963 -14.250 1.00 85.25 81 ARG A N 1
ATOM 629 C CA . ARG A 1 81 ? 4.026 3.052 -14.146 1.00 85.25 81 ARG A CA 1
ATOM 630 C C . ARG A 1 81 ? 5.456 2.517 -14.114 1.00 85.25 81 ARG A C 1
ATOM 632 O O . ARG A 1 81 ? 6.272 2.948 -14.920 1.00 85.25 81 ARG A O 1
ATOM 639 N N . ASN A 1 82 ? 5.733 1.526 -13.268 1.00 84.38 82 ASN A N 1
ATOM 640 C CA . ASN A 1 82 ? 7.062 0.923 -13.156 1.00 84.38 82 ASN A CA 1
ATOM 641 C C . ASN A 1 82 ? 7.481 0.239 -14.468 1.00 84.38 82 ASN A C 1
ATOM 643 O O . ASN A 1 82 ? 8.641 0.304 -14.869 1.00 84.38 82 ASN A O 1
ATOM 647 N N . LYS A 1 83 ? 6.537 -0.3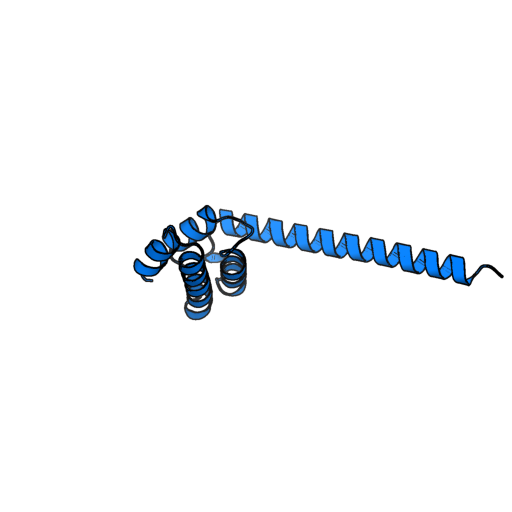97 -15.177 1.00 86.06 83 LYS A N 1
ATOM 648 C CA . LYS A 1 83 ? 6.811 -1.010 -16.483 1.00 86.06 83 LYS A CA 1
ATOM 649 C C . LYS A 1 83 ? 7.098 0.038 -17.560 1.00 86.06 83 LYS A C 1
ATOM 651 O O . LYS A 1 83 ? 8.000 -0.178 -18.365 1.00 86.06 83 LYS A O 1
ATOM 656 N N . LEU A 1 84 ? 6.364 1.152 -17.570 1.00 92.62 84 LEU A N 1
ATOM 657 C CA . LEU A 1 84 ? 6.622 2.281 -18.469 1.00 92.62 84 LEU A CA 1
ATOM 658 C C . LEU A 1 84 ? 7.990 2.905 -18.197 1.00 92.62 84 LEU A C 1
ATOM 660 O O . LEU A 1 84 ? 8.738 3.142 -19.138 1.00 92.62 84 LEU A O 1
ATOM 664 N N . GLU A 1 85 ? 8.343 3.106 -16.930 1.00 90.19 85 GLU A N 1
ATOM 665 C CA . GLU A 1 85 ? 9.644 3.638 -16.527 1.00 90.19 85 GLU A CA 1
ATOM 666 C C . GLU A 1 85 ? 10.791 2.703 -16.934 1.00 90.19 85 GLU A C 1
ATOM 668 O O . GLU A 1 85 ? 11.762 3.137 -17.549 1.00 90.19 85 GLU A O 1
ATOM 673 N N . ALA A 1 86 ? 10.643 1.395 -16.707 1.00 89.81 86 ALA A N 1
ATOM 674 C CA . ALA A 1 86 ? 11.616 0.405 -17.163 1.00 89.81 86 ALA A CA 1
ATOM 675 C C . ALA A 1 86 ? 11.760 0.387 -18.695 1.00 89.81 86 ALA A C 1
ATOM 677 O O . ALA A 1 86 ? 12.863 0.213 -19.219 1.00 89.81 86 ALA A O 1
ATOM 678 N N . TRP A 1 87 ? 10.656 0.560 -19.427 1.00 93.25 87 TRP A N 1
ATOM 679 C CA . TRP A 1 87 ? 10.682 0.628 -20.887 1.00 93.25 87 TRP A CA 1
ATOM 680 C C . TRP A 1 87 ? 11.359 1.911 -21.375 1.00 93.25 87 TRP A C 1
ATOM 682 O O . TRP A 1 87 ? 12.212 1.856 -22.258 1.00 93.25 87 TRP A O 1
ATOM 692 N N . TRP A 1 88 ? 11.059 3.044 -20.740 1.00 91.62 88 TRP A N 1
ATOM 693 C CA . TRP A 1 88 ? 11.702 4.328 -21.000 1.00 91.62 88 TRP A CA 1
ATOM 694 C C . TRP A 1 88 ? 13.217 4.269 -20.776 1.00 91.62 88 TRP A C 1
ATOM 696 O O . TRP A 1 88 ? 13.980 4.646 -21.663 1.00 91.62 88 TRP A O 1
ATOM 706 N N . LEU A 1 89 ? 13.662 3.713 -19.644 1.00 91.44 89 LEU A N 1
ATOM 707 C CA . LEU A 1 89 ? 15.084 3.522 -19.346 1.00 91.44 89 LEU A CA 1
ATOM 708 C C . LEU A 1 89 ? 15.770 2.624 -20.381 1.00 91.44 89 LEU A C 1
ATOM 710 O O . LEU A 1 89 ? 16.860 2.947 -20.844 1.00 91.44 89 LEU A O 1
ATOM 714 N N . ARG A 1 90 ? 15.127 1.530 -20.811 1.00 90.12 90 ARG A N 1
ATOM 715 C CA . ARG A 1 90 ? 15.663 0.682 -21.890 1.00 90.12 90 ARG A CA 1
ATOM 716 C C . ARG A 1 90 ? 15.809 1.436 -23.206 1.00 90.12 90 ARG A C 1
ATOM 718 O O . ARG A 1 90 ? 16.816 1.255 -23.883 1.00 90.12 90 ARG A O 1
ATOM 725 N N . CYS A 1 91 ? 14.838 2.272 -23.564 1.00 88.50 91 CYS A N 1
ATOM 726 C CA . CYS A 1 91 ? 14.928 3.110 -24.757 1.00 88.50 91 CYS A CA 1
ATOM 727 C C . CYS A 1 91 ? 16.079 4.118 -24.646 1.00 88.50 91 CYS A C 1
ATOM 729 O O . CYS A 1 91 ? 16.845 4.259 -25.596 1.00 88.50 91 CYS A O 1
ATOM 731 N N . LEU A 1 92 ? 16.246 4.769 -23.489 1.00 89.31 92 LEU A N 1
ATOM 732 C CA . LEU A 1 92 ? 17.368 5.678 -23.242 1.00 89.31 92 LEU A CA 1
ATOM 733 C C . LEU A 1 92 ? 18.717 4.967 -23.385 1.00 89.31 92 LEU A C 1
ATOM 735 O O . LEU A 1 92 ? 19.573 5.448 -24.126 1.00 89.31 92 LEU A O 1
ATOM 739 N N . TYR A 1 93 ? 18.882 3.799 -22.762 1.00 87.88 93 TYR A N 1
ATOM 740 C CA . TYR A 1 93 ? 20.116 3.022 -22.882 1.00 87.88 93 TYR A CA 1
ATOM 741 C C . TYR A 1 93 ? 20.376 2.556 -24.319 1.00 87.88 93 TYR A C 1
ATOM 743 O O . TYR A 1 93 ? 21.498 2.671 -24.802 1.00 87.88 93 TYR A O 1
ATOM 751 N N . ALA A 1 94 ? 19.347 2.123 -25.054 1.00 87.50 94 ALA A N 1
ATOM 752 C CA . ALA A 1 94 ? 19.495 1.759 -26.464 1.00 87.50 94 ALA A CA 1
ATOM 753 C C . ALA A 1 94 ? 19.935 2.954 -27.338 1.00 87.50 94 ALA A C 1
ATOM 755 O O . ALA A 1 94 ? 20.744 2.803 -28.259 1.00 87.50 94 ALA A O 1
ATOM 756 N N . ILE A 1 95 ? 19.437 4.161 -27.049 1.00 88.06 95 ILE A N 1
ATOM 757 C CA . ILE A 1 95 ? 19.849 5.395 -27.734 1.00 88.06 95 ILE A CA 1
ATOM 758 C C . ILE A 1 95 ? 21.297 5.768 -27.375 1.00 88.06 95 ILE A C 1
ATOM 760 O O . ILE A 1 95 ? 22.068 6.167 -28.251 1.00 88.06 95 ILE A O 1
ATOM 764 N N . GLU A 1 96 ? 21.702 5.630 -26.112 1.00 84.69 96 GLU A N 1
ATOM 765 C CA . GLU A 1 96 ? 23.090 5.872 -25.701 1.00 84.69 96 GLU A CA 1
ATOM 766 C C . GLU A 1 96 ? 24.063 4.884 -26.347 1.00 84.69 96 GLU A C 1
ATOM 768 O O . GLU A 1 96 ? 25.084 5.311 -26.896 1.00 84.69 96 GLU A O 1
ATOM 773 N N . ASP A 1 97 ? 23.727 3.594 -26.363 1.00 85.44 97 ASP A N 1
ATOM 774 C CA . ASP A 1 97 ? 24.550 2.548 -26.972 1.00 85.44 97 ASP A CA 1
ATOM 775 C C . ASP A 1 97 ? 24.705 2.758 -28.479 1.00 85.44 97 ASP A C 1
ATOM 777 O O . ASP A 1 97 ? 25.818 2.708 -29.009 1.00 85.44 97 ASP A O 1
ATOM 781 N N . THR A 1 98 ? 23.616 3.082 -29.182 1.00 84.94 98 THR A N 1
ATOM 782 C CA . THR A 1 98 ? 23.678 3.398 -30.618 1.00 84.94 98 THR A CA 1
ATOM 783 C C . THR A 1 98 ? 24.496 4.660 -30.887 1.00 84.94 98 THR A C 1
ATOM 785 O O . THR A 1 98 ? 25.347 4.662 -31.780 1.00 84.94 98 THR A O 1
ATOM 788 N N . ARG A 1 99 ? 24.339 5.719 -30.083 1.00 82.81 99 ARG A N 1
ATOM 789 C CA . ARG A 1 99 ? 25.158 6.938 -30.192 1.00 82.81 99 ARG A CA 1
ATOM 790 C C . ARG A 1 99 ? 26.642 6.659 -29.946 1.00 82.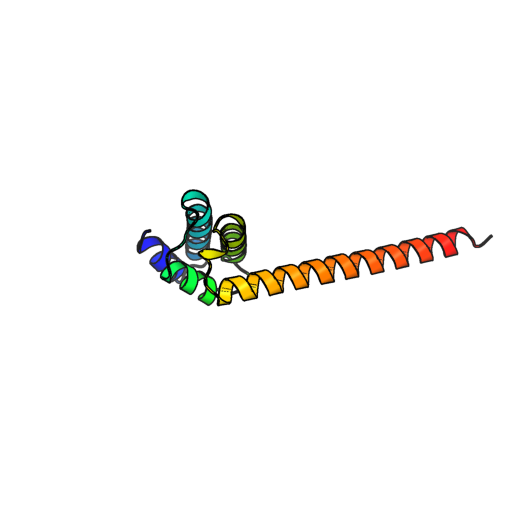81 99 ARG A C 1
ATOM 792 O O . ARG A 1 99 ? 27.492 7.227 -30.639 1.00 82.81 99 ARG A O 1
ATOM 799 N N . ARG A 1 100 ? 26.966 5.799 -28.978 1.00 80.75 100 ARG A N 1
ATOM 800 C CA . ARG A 1 100 ? 28.341 5.389 -28.664 1.00 80.75 100 ARG A CA 1
ATOM 801 C C . ARG A 1 100 ? 28.940 4.557 -29.795 1.00 80.75 100 ARG A 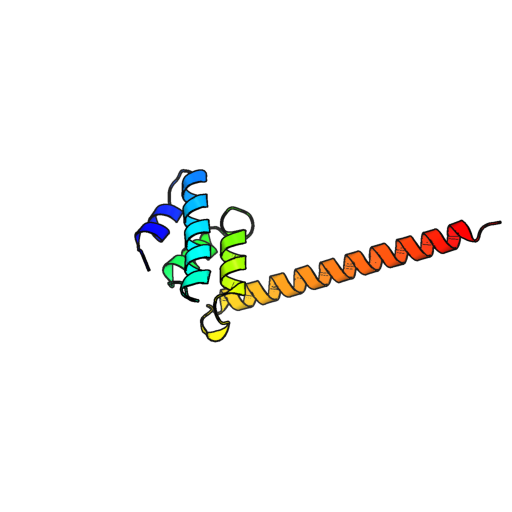C 1
ATOM 803 O O . ARG A 1 100 ? 30.062 4.839 -30.210 1.00 80.75 100 ARG A O 1
ATOM 810 N N . ALA A 1 101 ? 28.170 3.627 -30.358 1.00 84.25 101 ALA A N 1
ATOM 811 C CA . ALA A 1 101 ? 28.569 2.825 -31.512 1.00 84.25 101 ALA A CA 1
ATOM 812 C C . ALA A 1 101 ? 28.829 3.683 -32.763 1.00 84.25 101 ALA A C 1
AT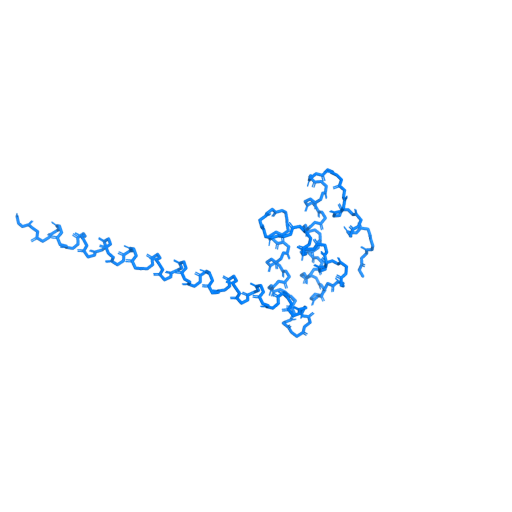OM 814 O O . ALA A 1 101 ? 29.792 3.438 -33.483 1.00 84.25 101 ALA A O 1
ATOM 815 N N . VAL A 1 102 ? 28.018 4.720 -33.005 1.00 83.69 102 VAL A N 1
ATOM 816 C CA . VAL A 1 102 ? 28.213 5.658 -34.126 1.00 83.69 102 VAL A CA 1
ATOM 817 C C . VAL A 1 102 ? 29.433 6.561 -33.908 1.00 83.69 102 VAL A C 1
ATOM 819 O O . VAL A 1 102 ? 30.188 6.798 -34.849 1.00 83.69 102 VAL A O 1
ATOM 822 N N . ARG A 1 103 ? 29.677 7.049 -32.682 1.00 75.94 103 ARG A N 1
ATOM 823 C CA . ARG A 1 103 ? 30.876 7.856 -32.372 1.00 75.94 103 ARG A CA 1
ATOM 824 C C . ARG A 1 103 ? 32.172 7.048 -32.408 1.00 75.94 103 ARG A C 1
ATOM 826 O O . ARG A 1 103 ? 33.167 7.576 -32.881 1.00 75.94 103 ARG A O 1
ATOM 833 N N . GLY A 1 104 ? 32.156 5.790 -31.968 1.00 70.31 104 GLY A N 1
ATOM 834 C CA . GLY A 1 104 ? 33.309 4.885 -32.062 1.00 70.31 104 GLY A CA 1
ATOM 835 C C . GLY A 1 104 ? 33.617 4.402 -33.486 1.00 70.31 104 GLY A C 1
ATOM 836 O O . GLY A 1 104 ? 34.662 3.804 -33.706 1.00 70.31 104 GLY A O 1
ATOM 837 N N . ARG A 1 105 ? 32.720 4.661 -34.450 1.00 60.69 105 ARG A N 1
ATOM 838 C CA . ARG A 1 105 ? 32.878 4.333 -35.878 1.00 60.69 105 ARG A CA 1
ATOM 839 C C . ARG A 1 105 ? 33.310 5.509 -36.754 1.00 60.69 105 ARG A C 1
ATOM 841 O O . ARG A 1 105 ? 33.386 5.336 -37.968 1.00 60.69 105 ARG A O 1
ATOM 848 N N . ARG A 1 106 ? 33.563 6.691 -36.186 1.00 56.69 106 ARG A N 1
ATOM 849 C CA . ARG A 1 106 ? 34.204 7.774 -36.941 1.00 56.69 106 ARG A CA 1
ATOM 850 C C . ARG A 1 106 ? 35.723 7.530 -36.944 1.00 56.69 106 ARG A C 1
ATOM 852 O O . ARG A 1 106 ? 36.276 7.514 -35.845 1.00 56.69 106 ARG A O 1
ATOM 859 N N . PRO A 1 107 ? 36.350 7.273 -38.111 1.00 57.81 107 PRO A N 1
ATOM 860 C CA . PRO A 1 107 ? 37.807 7.251 -38.236 1.00 57.81 107 PRO A CA 1
ATOM 861 C C . PRO A 1 107 ? 38.414 8.632 -37.964 1.00 57.81 107 PRO A C 1
ATOM 863 O O . PRO A 1 107 ? 37.680 9.642 -38.104 1.00 57.81 107 PRO A O 1
#

Secondary structure (DSSP, 8-state):
--HHHHHHTT-S-HHHHHHHHHHHHHHHHHHS---HHHHHHHHHH-SSSTHHHHHHHHHHHS-GGGS-HHHHHHHHHHHHHHHHHHHHHHHHHHHHHHHHHHHTT--

Mean predicted aligned error: 8.6 Å

Sequence (107 aa):
MSPRIVRAMRLPDASQRGFAFTAAGHAARLNGELTPELYAALRAEGPGGFAENAIGDTLSFVPFRKLPAWFKWRWAYEAVRNKLEAWWLRCLYAIEDTRRAVRGRRP

Nearest PDB structures (foldseek):
  9c59-assembly1_B  TM=6.071E-01  e=5.791E+00  Homo sapiens
  9e8j-assembly1_U  TM=6.190E-01  e=7.779E+00  Homo sapiens
  6epf-assembly1_N  TM=5.161E-01  e=6.913E+00  Rattus norvegicus

Radius of gyration: 19.99 Å; Cα contacts (8 Å, |Δi|>4): 83; chains: 1; bounding box: 49×27×57 Å

pLDDT: mean 82.03, std 7.09, range [55.88, 93.25]

Foldseek 3Di:
DDPVLLVQCPDPDQVSVLVSLVVLLVVCQVPLADDPSNVVSLVVVPPDGSNPSSLVSNVVRRPPVRDDPVSVVVVVVVVVVVVVVVVVVVVVVVVVVVVVVVVVPDD